Protein AF-H2ATQ5-F1 (afdb_monomer_lite)

InterPro domains:
  IPR001202 WW domain [PF00397] (7-36)
  IPR001202 WW domain [PS50020] (4-38)
  IPR001202 WW domain [SM00456] (5-38)
  IPR001202 WW domain [cd00201] (7-38)
  IPR036020 WW domain superfamily [SSF51045] (2-38)

Radius of gyration: 28.98 Å; chains: 1; bounding box: 52×33×84 Å

Organism: Kazachstania africana (strain ATCC 22294 / BCRC 22015 / CBS 2517 / CECT 1963 / NBRC 1671 / NRRL Y-8276) (NCBI:txid1071382)

Structure (mmCIF, N/CA/C/O backbone):
data_AF-H2ATQ5-F1
#
_entry.id   AF-H2ATQ5-F1
#
loop_
_atom_site.group_PDB
_atom_site.id
_atom_site.type_symbol
_atom_site.label_atom_id
_atom_site.label_alt_id
_atom_site.label_comp_id
_atom_site.label_asym_id
_atom_site.label_entity_id
_atom_site.label_seq_id
_atom_site.pdbx_PDB_ins_code
_atom_site.Cartn_x
_atom_site.Cartn_y
_atom_site.Cartn_z
_atom_site.occupancy
_atom_site.B_iso_or_equiv
_atom_site.auth_seq_id
_atom_site.auth_comp_id
_atom_site.auth_asym_id
_atom_site.auth_atom_id
_atom_site.pdbx_PDB_model_num
ATOM 1 N N . MET A 1 1 ? -20.549 -14.429 16.257 1.00 59.62 1 MET A N 1
ATOM 2 C CA . MET A 1 1 ? -19.898 -13.253 15.639 1.00 59.62 1 MET A CA 1
ATOM 3 C C . MET A 1 1 ? -19.158 -12.503 16.732 1.00 59.62 1 MET A C 1
ATOM 5 O O . MET A 1 1 ? -19.707 -12.395 17.823 1.00 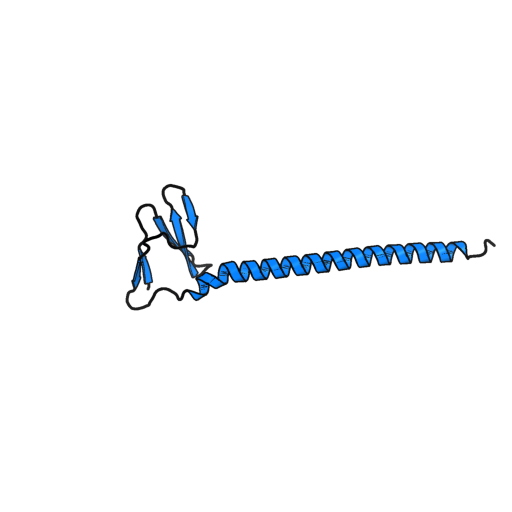59.62 1 MET A O 1
ATOM 9 N N . SER A 1 2 ? -17.917 -12.089 16.474 1.00 74.56 2 SER A N 1
ATOM 10 C CA . SER A 1 2 ? -17.146 -11.224 17.375 1.00 74.56 2 SER A CA 1
ATOM 11 C C . SER A 1 2 ? -17.269 -9.789 16.884 1.00 74.56 2 SER A C 1
ATOM 13 O O . SER A 1 2 ? -17.149 -9.570 15.677 1.00 74.56 2 SER A O 1
ATOM 15 N N . TYR A 1 3 ? -17.531 -8.839 17.776 1.00 82.69 3 TYR A N 1
ATOM 16 C CA . TYR A 1 3 ? -17.611 -7.421 17.428 1.00 82.69 3 TYR A CA 1
ATOM 17 C C . TYR A 1 3 ? -16.791 -6.571 18.409 1.00 82.69 3 TYR A C 1
ATOM 19 O O . TYR A 1 3 ? -16.716 -6.900 19.598 1.00 82.69 3 TYR A O 1
ATOM 27 N N . PRO A 1 4 ? -16.156 -5.487 17.930 1.00 88.88 4 PRO A N 1
ATOM 28 C CA . PRO A 1 4 ? -15.371 -4.610 18.779 1.00 88.88 4 PRO A CA 1
ATOM 29 C C . PRO A 1 4 ? -16.284 -3.646 19.544 1.00 88.88 4 PRO A C 1
ATOM 31 O O . PRO A 1 4 ? -17.090 -2.921 18.960 1.00 88.88 4 PRO A O 1
ATOM 34 N N . GLN A 1 5 ? -16.111 -3.600 20.858 1.00 91.94 5 GLN A N 1
ATOM 35 C CA . GLN A 1 5 ? -16.501 -2.467 21.683 1.00 91.94 5 GLN A CA 1
ATOM 36 C C . GLN A 1 5 ? -15.348 -1.472 21.696 1.00 91.94 5 GLN A C 1
ATOM 38 O O . GLN A 1 5 ? -14.236 -1.798 22.109 1.00 91.94 5 GLN A O 1
ATOM 43 N N . VAL A 1 6 ? -15.614 -0.267 21.203 1.00 92.88 6 VAL A N 1
ATOM 44 C CA . VAL A 1 6 ? -14.613 0.793 21.066 1.00 92.88 6 VAL A CA 1
ATOM 45 C C . VAL A 1 6 ? -14.778 1.850 22.159 1.00 92.88 6 VAL A C 1
ATOM 47 O O . VAL A 1 6 ? -15.883 2.004 22.684 1.00 92.88 6 VAL A O 1
ATOM 50 N N . PRO A 1 7 ? -13.706 2.584 22.504 1.00 94.06 7 PRO A N 1
ATOM 51 C CA . PRO A 1 7 ? -13.773 3.684 23.460 1.00 94.06 7 PRO A CA 1
ATOM 52 C C . PRO A 1 7 ? -14.730 4.796 23.023 1.00 94.06 7 PRO A C 1
ATOM 54 O O . PRO A 1 7 ? -15.069 4.930 21.845 1.00 94.06 7 PRO A O 1
ATOM 57 N N . GLU A 1 8 ? -15.106 5.649 23.972 1.00 94.12 8 GLU A N 1
ATOM 58 C CA . GLU A 1 8 ? -15.887 6.848 23.681 1.00 94.12 8 GLU A CA 1
ATOM 59 C C . GLU A 1 8 ? -15.190 7.731 22.631 1.00 94.12 8 GLU A C 1
ATOM 61 O O . GLU A 1 8 ? -13.962 7.827 22.571 1.00 94.12 8 GLU A O 1
ATOM 66 N N . GLY A 1 9 ? -15.990 8.347 21.759 1.00 93.69 9 GLY A N 1
ATOM 67 C CA . GLY A 1 9 ? -15.486 9.138 20.638 1.00 93.69 9 GLY A CA 1
ATOM 68 C C . GLY A 1 9 ? -15.015 8.303 19.446 1.00 93.69 9 GLY A C 1
ATOM 69 O O . GLY A 1 9 ? -14.545 8.877 18.467 1.00 93.69 9 GLY A O 1
ATOM 70 N N . TRP A 1 10 ? -15.174 6.977 19.477 1.00 96.12 10 TRP A N 1
ATOM 71 C CA . TRP A 1 10 ? -14.888 6.096 18.348 1.00 96.12 10 TRP A CA 1
ATOM 72 C C . TRP A 1 10 ? -16.127 5.353 17.864 1.00 96.12 10 TRP A C 1
ATOM 74 O O . TRP A 1 10 ? -17.052 5.050 18.616 1.00 96.12 10 TRP A O 1
ATOM 84 N N . ARG A 1 11 ? -16.120 5.016 16.577 1.00 94.62 11 ARG A N 1
ATOM 85 C CA . ARG A 1 11 ? -17.099 4.136 15.940 1.00 94.62 11 ARG A CA 1
ATOM 86 C C . ARG A 1 11 ? -16.367 3.040 15.181 1.00 94.62 11 ARG A C 1
ATOM 88 O O . ARG A 1 11 ? -15.438 3.340 14.439 1.00 94.62 11 ARG A O 1
ATOM 95 N N . ALA A 1 12 ? -16.816 1.798 15.325 1.00 92.00 12 ALA A N 1
ATOM 96 C CA . ALA A 1 12 ? -16.377 0.688 14.487 1.00 92.00 12 ALA A CA 1
ATOM 97 C C . ALA A 1 12 ? -17.443 0.361 13.435 1.00 92.00 12 ALA A C 1
ATOM 99 O O . ALA A 1 12 ? -18.618 0.208 13.770 1.00 92.00 12 ALA A O 1
ATOM 100 N N . ALA A 1 13 ? -17.031 0.226 12.179 1.00 90.06 13 ALA A N 1
ATOM 101 C CA . ALA A 1 13 ? -17.872 -0.226 11.075 1.00 90.06 13 ALA A CA 1
ATOM 102 C C . ALA A 1 13 ? -17.201 -1.415 10.387 1.00 90.06 13 ALA A C 1
ATOM 104 O O . ALA A 1 13 ? -15.996 -1.379 10.152 1.00 90.06 13 ALA A O 1
ATOM 105 N N . TYR A 1 14 ? -17.949 -2.478 10.094 1.00 84.12 14 TYR A N 1
ATOM 106 C CA . TYR A 1 14 ? -17.400 -3.616 9.358 1.00 84.12 14 TYR A CA 1
ATOM 107 C C . TYR A 1 14 ? -17.413 -3.315 7.860 1.00 84.12 14 TYR A C 1
ATOM 109 O O . TYR A 1 14 ? -18.466 -3.025 7.297 1.00 84.12 14 TYR A O 1
ATOM 117 N N . ASP A 1 15 ? -16.248 -3.383 7.229 1.00 78.44 15 ASP A N 1
ATOM 118 C CA . ASP A 1 15 ? -16.088 -3.249 5.790 1.00 78.44 15 ASP A CA 1
ATOM 119 C C . ASP A 1 15 ? -16.114 -4.635 5.138 1.00 78.44 15 ASP A C 1
ATOM 121 O O . ASP A 1 15 ? -15.272 -5.497 5.414 1.00 78.44 15 ASP A O 1
ATOM 125 N N . GLU A 1 16 ? -17.094 -4.857 4.263 1.00 76.06 16 GLU A N 1
ATOM 126 C CA . GLU A 1 16 ? -17.262 -6.138 3.581 1.00 76.06 16 GLU A CA 1
ATOM 127 C C . GLU A 1 16 ? -16.253 -6.386 2.455 1.00 76.06 16 GLU A C 1
ATOM 129 O O . GLU A 1 16 ? -16.033 -7.550 2.116 1.00 76.06 16 GLU A O 1
ATOM 134 N N . SER A 1 17 ? -15.645 -5.347 1.881 1.00 74.00 17 SER A N 1
ATOM 135 C CA . SER A 1 17 ? -14.652 -5.474 0.804 1.00 74.00 17 SER A CA 1
ATOM 136 C C . SER A 1 17 ? -13.328 -5.987 1.359 1.00 74.00 17 SER A C 1
ATOM 138 O O . SER A 1 17 ? -12.720 -6.903 0.811 1.00 74.00 17 SER A O 1
ATOM 140 N N . TYR A 1 18 ? -12.919 -5.436 2.502 1.00 68.50 18 TYR A N 1
ATOM 141 C CA . TYR A 1 18 ? -11.685 -5.802 3.196 1.00 68.50 18 TYR A CA 1
ATOM 142 C C . TYR A 1 18 ? -11.899 -6.854 4.291 1.00 68.50 18 TYR A C 1
ATOM 144 O O . TYR A 1 18 ? -10.936 -7.280 4.932 1.00 68.50 18 TYR A O 1
ATOM 152 N N . LYS A 1 19 ? -13.156 -7.261 4.518 1.00 75.94 19 LYS A N 1
ATOM 153 C CA . LYS A 1 19 ? -13.580 -8.226 5.544 1.00 75.94 19 LYS A CA 1
ATOM 154 C C . LYS A 1 19 ? -13.019 -7.897 6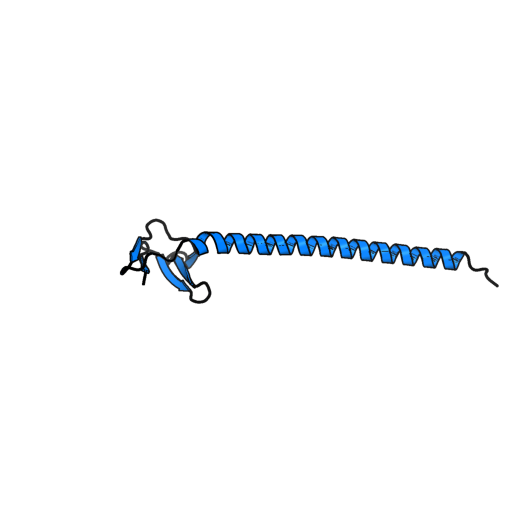.938 1.00 75.94 19 LYS A C 1
ATOM 156 O O . LYS A 1 19 ? -12.668 -8.801 7.701 1.00 75.94 19 LYS A O 1
ATOM 161 N N . ARG A 1 20 ? -12.950 -6.606 7.291 1.00 79.44 20 ARG A N 1
ATOM 162 C CA . ARG A 1 20 ? -12.395 -6.111 8.568 1.00 79.44 20 ARG A CA 1
ATOM 163 C C . ARG A 1 20 ? -13.127 -4.876 9.085 1.00 79.44 20 ARG A C 1
ATOM 165 O O . ARG A 1 20 ? -13.803 -4.196 8.328 1.00 79.44 20 ARG A O 1
ATOM 172 N N . TYR A 1 21 ? -12.938 -4.550 10.363 1.00 84.06 21 TYR A N 1
ATOM 173 C CA . TYR A 1 21 ? -13.450 -3.304 10.937 1.00 84.06 21 TYR A CA 1
ATOM 174 C C . TYR A 1 21 ? -12.579 -2.091 10.570 1.00 84.06 21 TYR A C 1
ATOM 176 O O . TYR A 1 21 ? -11.347 -2.181 10.546 1.00 84.06 21 TYR A O 1
ATOM 184 N N . ILE A 1 22 ? -13.251 -0.968 10.312 1.00 87.50 22 ILE A N 1
ATOM 185 C CA . ILE A 1 22 ? -12.717 0.391 10.192 1.00 87.50 22 ILE A CA 1
ATOM 186 C C . ILE A 1 22 ? -13.121 1.162 11.444 1.00 87.50 22 ILE A C 1
ATOM 188 O O . ILE A 1 22 ? -14.284 1.119 11.857 1.00 87.50 22 ILE A O 1
ATOM 192 N N . TYR A 1 23 ? -12.175 1.896 12.021 1.00 90.75 23 TYR A N 1
ATOM 193 C CA . TYR A 1 23 ? -12.385 2.707 13.212 1.00 90.75 23 TYR A CA 1
ATOM 194 C C . TYR A 1 23 ? -12.382 4.181 12.827 1.00 90.75 23 TYR A C 1
ATOM 196 O O . TYR A 1 23 ? -11.423 4.672 12.243 1.00 90.75 23 TYR A O 1
ATOM 204 N N . THR A 1 24 ? -13.462 4.889 13.139 1.00 93.69 24 THR A N 1
ATOM 205 C CA . THR A 1 24 ? -13.602 6.324 12.861 1.00 93.69 24 THR A CA 1
ATOM 206 C C . THR A 1 24 ? -13.651 7.085 14.172 1.00 93.69 24 THR A C 1
ATOM 208 O O . THR A 1 24 ? -14.498 6.794 15.020 1.00 93.69 24 THR A O 1
ATOM 211 N N . ASN A 1 25 ? -12.759 8.055 14.342 1.00 94.56 25 ASN A N 1
ATOM 212 C CA . ASN A 1 25 ? -12.836 9.013 15.430 1.00 94.56 25 ASN A CA 1
ATOM 213 C C . ASN A 1 25 ? -13.969 9.996 15.122 1.00 94.56 25 ASN A C 1
ATOM 215 O O . ASN A 1 25 ? -13.938 10.689 14.109 1.00 94.56 25 ASN A O 1
ATOM 219 N N . VAL A 1 26 ? -14.974 10.048 15.985 1.00 94.81 26 VAL A N 1
ATOM 220 C CA . VAL A 1 26 ? -16.185 10.853 15.790 1.00 94.81 26 VAL A CA 1
ATOM 221 C C . VAL A 1 26 ? -15.893 12.350 15.934 1.00 94.81 26 VAL A C 1
ATOM 223 O O . VAL A 1 26 ? -16.569 13.168 15.320 1.00 94.81 26 VAL A O 1
ATOM 226 N N . THR A 1 27 ? -14.865 12.720 16.700 1.00 92.44 27 THR A N 1
ATOM 227 C CA . THR A 1 27 ? -14.487 14.119 16.940 1.00 92.44 27 THR A CA 1
ATOM 228 C C . THR A 1 27 ? -13.677 14.697 15.784 1.00 92.44 27 THR A C 1
ATOM 230 O O . THR A 1 27 ? -13.902 15.832 15.375 1.00 92.44 27 THR A O 1
ATOM 233 N N . THR A 1 28 ? -12.724 13.931 15.248 1.00 94.00 28 THR A N 1
ATOM 234 C CA . THR A 1 28 ? -11.823 14.401 14.179 1.00 94.00 28 THR A CA 1
ATOM 235 C C . THR A 1 28 ? -12.243 13.946 12.783 1.00 94.00 28 THR A C 1
ATOM 237 O O . THR A 1 28 ? -11.650 14.389 11.802 1.00 94.00 28 THR A O 1
ATOM 240 N N . ASN A 1 29 ? -13.231 13.049 12.681 1.00 91.81 29 ASN A N 1
ATOM 241 C CA . ASN A 1 29 ? -13.602 12.318 11.463 1.00 91.81 29 ASN A CA 1
ATOM 242 C C . ASN A 1 29 ? -12.437 11.551 10.810 1.00 91.81 29 ASN A C 1
ATOM 244 O O . ASN A 1 29 ? -12.514 11.167 9.643 1.00 91.81 29 ASN A O 1
ATOM 248 N N . GLN A 1 30 ? -11.355 11.300 11.550 1.00 88.25 30 GLN A N 1
ATOM 249 C CA . GLN A 1 30 ? -10.237 10.508 11.053 1.00 88.25 30 GLN A CA 1
ATOM 250 C C . GLN A 1 30 ? -10.584 9.024 11.105 1.00 88.25 30 GLN A C 1
ATOM 252 O O . GLN A 1 30 ? -11.111 8.527 12.101 1.00 88.25 30 GLN A O 1
ATOM 257 N N . THR A 1 31 ? -10.268 8.316 10.027 1.00 88.38 31 THR A N 1
ATOM 258 C CA . THR A 1 31 ? -10.425 6.868 9.930 1.00 88.38 31 THR A CA 1
ATOM 259 C C . THR A 1 31 ? -9.074 6.190 10.086 1.00 88.38 31 THR A C 1
ATOM 261 O O . THR A 1 31 ? -8.045 6.704 9.652 1.00 88.38 31 THR A O 1
ATOM 264 N N . GLN A 1 32 ? -9.078 5.027 10.720 1.00 85.69 32 GLN A N 1
ATOM 265 C CA . GLN A 1 32 ? -7.902 4.190 10.877 1.00 85.69 32 GLN A CA 1
ATOM 266 C C . GLN A 1 32 ? -8.295 2.716 10.856 1.00 85.69 32 GLN A C 1
ATOM 268 O O . GLN A 1 32 ? -9.441 2.333 11.119 1.00 85.69 32 GLN A O 1
ATOM 273 N N . TRP A 1 33 ? -7.318 1.881 10.536 1.00 82.44 33 TRP A N 1
ATOM 274 C CA . TRP A 1 33 ? -7.490 0.433 10.480 1.00 82.44 33 TRP A CA 1
ATOM 275 C C . TRP A 1 33 ? -7.149 -0.225 11.816 1.00 82.44 33 TRP A C 1
ATOM 277 O O . TRP A 1 33 ? -7.563 -1.358 12.078 1.00 82.44 33 TRP A O 1
ATOM 287 N N . GLU A 1 34 ? -6.367 0.474 12.633 1.00 84.88 34 GLU A N 1
ATOM 288 C CA . GLU A 1 34 ? -5.908 0.065 13.945 1.00 84.88 34 GLU A CA 1
ATOM 289 C C . GLU A 1 34 ? -6.996 0.275 14.989 1.00 84.88 34 GLU A C 1
ATOM 291 O O . GLU A 1 34 ? -7.688 1.290 15.020 1.00 84.88 34 GLU A O 1
ATOM 296 N N . GLU A 1 35 ? -7.099 -0.677 15.901 1.00 86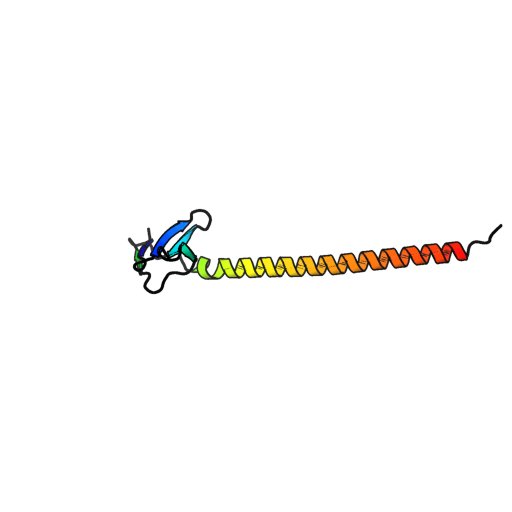.06 35 GLU A N 1
ATOM 297 C CA . GLU A 1 35 ? -7.988 -0.570 17.044 1.00 86.06 35 GLU A CA 1
ATOM 298 C C . GLU A 1 35 ? -7.559 0.601 17.940 1.00 86.06 35 GLU A C 1
ATOM 300 O O . GLU A 1 35 ? -6.392 0.672 18.348 1.00 86.06 35 GLU A O 1
ATOM 305 N N . PRO A 1 36 ? -8.479 1.514 18.289 1.00 89.19 36 PRO A N 1
ATOM 306 C CA . PRO A 1 36 ? -8.226 2.507 19.317 1.00 89.19 36 PRO A CA 1
ATOM 307 C C . PRO A 1 36 ? -7.821 1.823 20.624 1.00 89.19 36 PRO A C 1
ATOM 309 O O . PRO A 1 36 ? -8.312 0.739 20.960 1.00 89.19 36 PRO A O 1
ATOM 312 N N . ARG A 1 37 ? -6.929 2.459 21.388 1.00 88.94 37 ARG A N 1
ATOM 313 C CA . ARG A 1 37 ? -6.497 1.919 22.684 1.00 88.94 37 ARG A CA 1
ATOM 314 C C . ARG A 1 37 ? -7.707 1.714 23.595 1.00 88.94 37 ARG A C 1
ATOM 316 O O . ARG A 1 37 ? -8.470 2.646 23.805 1.00 88.94 37 ARG A O 1
ATOM 323 N N . GLY A 1 38 ? -7.843 0.508 24.144 1.00 87.00 38 GLY A N 1
ATOM 324 C CA . GLY A 1 38 ? -8.994 0.128 24.968 1.00 87.00 38 GLY A CA 1
ATOM 325 C C . GLY A 1 38 ? -10.136 -0.537 24.196 1.00 87.00 38 GLY A C 1
ATOM 326 O O . GLY A 1 38 ? -11.196 -0.742 24.774 1.00 87.00 38 GLY A O 1
ATOM 327 N N . THR A 1 39 ? -9.940 -0.888 22.921 1.00 88.38 39 THR A N 1
ATOM 328 C CA . THR A 1 39 ? -10.891 -1.743 22.194 1.00 88.38 39 THR A CA 1
ATOM 329 C C . THR A 1 39 ? -10.960 -3.128 22.838 1.00 88.38 39 THR A C 1
ATOM 331 O O . THR A 1 39 ? -9.932 -3.758 23.092 1.00 88.38 39 THR A O 1
ATOM 334 N N . ILE A 1 40 ? -12.178 -3.600 23.095 1.00 87.94 40 ILE A N 1
ATOM 335 C CA . ILE A 1 40 ? -12.465 -4.919 23.665 1.00 87.94 40 ILE A CA 1
ATOM 336 C C . ILE A 1 40 ? -13.254 -5.719 22.633 1.00 87.94 40 ILE A C 1
ATOM 338 O O . ILE A 1 40 ? -14.218 -5.222 22.058 1.00 87.94 40 ILE A O 1
ATOM 342 N N . TRP A 1 41 ? -12.873 -6.971 22.403 1.00 84.56 41 TRP A N 1
ATOM 343 C CA . TRP A 1 41 ? -13.592 -7.857 21.490 1.00 84.56 41 TRP A CA 1
ATOM 344 C C . TRP A 1 41 ? -14.590 -8.716 22.255 1.00 84.56 41 TRP A C 1
ATOM 346 O O . TRP A 1 41 ? -14.200 -9.557 23.066 1.00 84.56 41 TRP A O 1
ATOM 356 N N . VAL A 1 42 ? -15.878 -8.524 21.976 1.00 80.81 42 VAL A N 1
ATOM 357 C CA . VAL A 1 42 ? -16.950 -9.331 22.563 1.00 80.81 42 VAL A CA 1
ATOM 358 C C . VAL A 1 42 ? -17.232 -10.501 21.629 1.00 80.81 42 VAL A C 1
ATOM 360 O O . VAL A 1 42 ? -17.720 -10.310 20.515 1.00 80.81 42 VAL A O 1
ATOM 363 N N . SER A 1 43 ? -16.911 -11.721 22.067 1.00 75.56 43 SER A N 1
ATOM 364 C CA . SER A 1 43 ? -17.151 -12.946 21.298 1.00 75.56 43 SER A CA 1
ATOM 365 C C . SER A 1 43 ? -18.318 -13.761 21.849 1.00 75.56 43 SER A C 1
ATOM 367 O O . SER A 1 43 ? -18.258 -14.229 22.984 1.00 75.56 43 SER A O 1
ATOM 369 N N . ASN A 1 44 ? -19.295 -14.093 21.002 1.00 64.19 44 ASN A N 1
ATOM 370 C CA . ASN A 1 44 ? -20.308 -15.117 21.308 1.00 64.19 44 ASN A CA 1
ATOM 371 C C . ASN A 1 44 ? -19.784 -16.540 20.992 1.00 64.19 44 ASN A C 1
ATOM 373 O O . ASN A 1 44 ? -20.454 -17.304 20.303 1.00 64.19 44 ASN A O 1
ATOM 377 N N . GLY A 1 45 ? -18.548 -16.871 21.392 1.00 59.91 45 GLY A N 1
ATOM 378 C CA . GLY A 1 45 ? -17.922 -18.187 21.145 1.00 59.91 45 GLY A CA 1
ATOM 379 C C . GLY A 1 45 ? -17.160 -18.346 19.819 1.00 59.91 45 GLY A C 1
ATOM 380 O O . GLY A 1 45 ? -16.568 -19.390 19.576 1.00 59.91 45 GLY A O 1
ATOM 381 N N . TYR A 1 46 ? -17.106 -17.305 18.986 1.00 54.50 46 TYR A N 1
ATOM 382 C CA . TYR A 1 46 ? -16.180 -17.208 17.852 1.00 54.50 46 TYR A CA 1
ATOM 383 C C . TYR A 1 46 ? -15.191 -16.097 18.182 1.00 54.50 46 TYR A C 1
ATOM 385 O O . TYR A 1 46 ? -15.625 -14.959 18.350 1.00 54.50 46 TYR A O 1
ATOM 393 N N . GLY A 1 47 ? -13.908 -16.427 18.349 1.00 55.28 47 GLY A N 1
ATOM 394 C CA . GLY A 1 47 ? -12.864 -15.460 18.702 1.00 55.28 47 GLY A CA 1
ATOM 395 C C . GLY A 1 47 ? -12.760 -14.295 17.705 1.00 55.28 47 GLY A C 1
ATOM 396 O O . GLY A 1 47 ? -13.381 -14.337 16.637 1.00 55.28 47 GLY A O 1
ATOM 397 N N . PRO A 1 48 ? -12.006 -13.230 18.037 1.00 60.78 48 PRO A N 1
ATOM 398 C CA . PRO A 1 48 ? -11.717 -12.169 17.075 1.00 60.78 48 PRO A CA 1
ATOM 399 C C . PRO A 1 48 ? -11.192 -12.783 15.765 1.00 60.78 48 PRO A C 1
ATOM 401 O O . PRO A 1 48 ? -10.492 -13.803 15.818 1.00 60.78 48 PRO A O 1
ATOM 404 N N . PRO A 1 49 ? -11.535 -12.213 14.592 1.00 57.69 49 PRO A N 1
ATOM 405 C CA . PRO A 1 49 ? -10.960 -12.674 13.336 1.00 57.69 49 PRO A CA 1
ATOM 406 C C . PRO A 1 49 ? -9.432 -12.707 13.486 1.00 57.69 49 PRO A C 1
ATOM 408 O O . PRO A 1 49 ? -8.858 -11.764 14.043 1.00 57.69 49 PRO A O 1
ATOM 411 N N . PRO A 1 50 ? -8.769 -13.802 13.073 1.00 54.94 50 PRO A N 1
ATOM 412 C CA . PRO A 1 50 ? -7.360 -13.995 13.357 1.00 54.94 50 PRO A CA 1
ATOM 413 C C . PRO A 1 50 ? -6.546 -12.804 12.833 1.00 54.94 50 PRO A C 1
ATOM 415 O O . PRO A 1 50 ? -6.833 -12.294 11.744 1.00 54.94 50 PRO A O 1
ATOM 418 N N . PRO A 1 51 ? -5.491 -12.380 13.553 1.00 56.62 51 PRO A N 1
ATOM 419 C CA . PRO A 1 51 ? -4.676 -11.214 13.207 1.00 56.62 51 PRO A CA 1
ATOM 420 C C . PRO A 1 51 ? -3.892 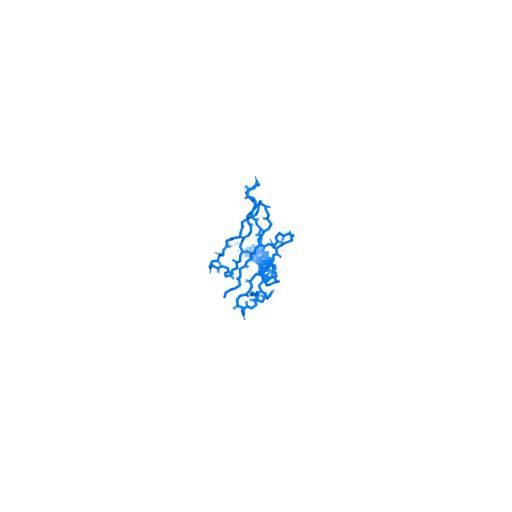-11.373 11.891 1.00 56.62 51 PRO A C 1
ATOM 422 O O . PRO A 1 51 ? -3.047 -10.544 11.574 1.00 56.62 51 PRO A O 1
ATOM 425 N N . LEU A 1 52 ? -4.160 -12.403 11.087 1.00 47.00 52 LEU A N 1
ATOM 426 C CA . LEU A 1 52 ? -3.497 -12.648 9.808 1.00 47.00 52 LEU A CA 1
ATOM 427 C C . LEU A 1 52 ? -3.717 -11.487 8.819 1.00 47.00 52 LEU A C 1
ATOM 429 O O . LEU A 1 52 ? -2.779 -11.079 8.141 1.00 47.00 52 LEU A O 1
ATOM 433 N N . LEU A 1 53 ? -4.885 -10.832 8.836 1.00 50.34 53 LEU A N 1
ATOM 434 C CA . LEU A 1 53 ? -5.128 -9.609 8.049 1.00 50.34 53 LEU A CA 1
ATOM 435 C C . LEU A 1 53 ? -4.359 -8.375 8.571 1.00 50.34 53 LEU A C 1
ATOM 437 O O . LEU A 1 53 ? -4.127 -7.428 7.818 1.00 50.34 53 LEU A O 1
ATOM 441 N N . ARG A 1 54 ? -3.941 -8.381 9.846 1.00 53.91 54 ARG A N 1
ATOM 442 C CA . ARG A 1 54 ? -3.275 -7.260 10.538 1.00 53.91 54 ARG A CA 1
ATOM 443 C C . ARG A 1 54 ? -1.887 -6.966 9.973 1.00 53.91 54 ARG A C 1
ATOM 445 O O . ARG A 1 54 ? -1.495 -5.808 9.915 1.00 53.91 54 ARG A O 1
ATOM 452 N N . LEU A 1 55 ? -1.162 -8.006 9.558 1.00 54.62 55 LEU A N 1
ATOM 453 C CA . LEU A 1 55 ? 0.172 -7.888 8.959 1.00 54.62 55 LEU A CA 1
ATOM 454 C C . LEU A 1 55 ? 0.136 -8.011 7.434 1.00 54.62 55 LEU A C 1
ATOM 456 O O . LEU A 1 55 ? 0.997 -7.446 6.769 1.00 54.62 55 LEU A O 1
ATOM 460 N N . MET A 1 56 ? -0.863 -8.697 6.866 1.00 54.06 56 MET A N 1
ATOM 461 C CA . MET A 1 56 ? -0.927 -8.912 5.420 1.00 54.06 56 MET A CA 1
ATOM 462 C C . MET A 1 56 ? -1.205 -7.630 4.633 1.00 54.06 56 MET A C 1
ATOM 464 O O . MET A 1 56 ? -0.583 -7.446 3.599 1.00 54.06 56 MET A O 1
ATOM 468 N N . VAL A 1 57 ? -2.075 -6.718 5.080 1.00 62.03 57 VAL A N 1
ATOM 469 C CA . VAL A 1 57 ? -2.458 -5.563 4.235 1.00 62.03 57 VAL A CA 1
ATOM 470 C C . VAL A 1 57 ? -1.302 -4.568 4.013 1.00 62.03 57 VAL A C 1
ATOM 472 O O . VAL A 1 57 ? -0.993 -4.289 2.853 1.00 62.03 57 VAL A O 1
ATOM 475 N N . PRO A 1 58 ? -0.589 -4.080 5.049 1.00 72.75 58 PRO A N 1
ATOM 476 C CA . PRO A 1 58 ? 0.557 -3.192 4.838 1.00 72.75 58 PRO A CA 1
ATOM 477 C C . PRO A 1 58 ? 1.724 -3.910 4.151 1.00 72.75 58 PRO A C 1
ATOM 479 O O . PRO A 1 58 ? 2.420 -3.315 3.335 1.00 72.75 58 PRO A O 1
ATOM 482 N N . HIS A 1 59 ? 1.926 -5.199 4.447 1.00 69.75 59 HIS A N 1
ATOM 483 C CA . HIS A 1 59 ? 3.002 -5.990 3.857 1.00 69.75 59 HIS A CA 1
ATOM 484 C C . HIS A 1 59 ? 2.761 -6.298 2.378 1.00 69.75 59 HIS A C 1
ATOM 486 O O . HIS A 1 59 ? 3.671 -6.147 1.576 1.00 69.75 59 HIS A O 1
ATOM 492 N N . LEU A 1 60 ? 1.543 -6.677 1.986 1.00 75.75 60 LEU A N 1
ATOM 493 C CA . LEU A 1 60 ? 1.186 -6.896 0.583 1.00 75.75 60 LEU A CA 1
ATOM 494 C C . LEU A 1 60 ? 1.238 -5.590 -0.206 1.00 75.75 60 LEU A C 1
ATOM 496 O O . LEU A 1 60 ? 1.736 -5.593 -1.326 1.00 75.75 60 LEU A O 1
ATOM 500 N N . LEU A 1 61 ? 0.796 -4.472 0.380 1.00 79.62 61 LEU A N 1
ATOM 501 C CA . LEU A 1 61 ? 0.939 -3.158 -0.247 1.00 79.62 61 LEU A CA 1
ATOM 502 C C . LEU A 1 61 ? 2.416 -2.782 -0.423 1.00 79.62 61 LEU A C 1
ATOM 504 O O . LEU A 1 61 ? 2.801 -2.308 -1.487 1.00 79.62 61 LEU A O 1
ATOM 508 N N . TYR A 1 62 ? 3.253 -3.050 0.583 1.00 82.31 62 TYR A N 1
ATOM 509 C CA . TYR A 1 62 ? 4.699 -2.860 0.490 1.00 82.31 62 TYR A CA 1
ATOM 510 C C . TYR A 1 62 ? 5.326 -3.760 -0.583 1.00 82.31 62 TYR A C 1
ATOM 512 O O . TYR A 1 62 ? 6.128 -3.284 -1.380 1.00 82.31 62 TYR A O 1
ATOM 520 N N . MET A 1 63 ? 4.929 -5.032 -0.660 1.00 85.06 63 MET A N 1
ATOM 521 C CA . MET A 1 63 ? 5.412 -5.976 -1.672 1.00 85.06 63 MET A CA 1
ATOM 522 C C . MET A 1 63 ? 4.964 -5.587 -3.085 1.00 85.06 63 MET A C 1
ATOM 524 O O . MET A 1 63 ? 5.764 -5.658 -4.014 1.00 85.06 63 MET A O 1
ATOM 528 N N . LEU A 1 64 ? 3.729 -5.109 -3.256 1.00 89.06 64 LEU A N 1
ATOM 529 C CA . LEU A 1 64 ? 3.230 -4.575 -4.527 1.00 89.06 64 LEU A CA 1
ATOM 530 C C . LEU A 1 64 ? 3.957 -3.288 -4.926 1.00 89.06 64 LEU A C 1
ATOM 532 O O . LEU A 1 64 ? 4.343 -3.138 -6.083 1.00 89.06 64 LEU A O 1
ATOM 536 N N . LEU A 1 65 ? 4.193 -2.380 -3.977 1.00 91.38 65 LEU A N 1
ATOM 537 C CA . LEU A 1 65 ? 4.965 -1.160 -4.213 1.00 91.38 65 LEU A CA 1
ATOM 538 C C . LEU A 1 65 ? 6.420 -1.489 -4.583 1.00 91.38 65 LEU A C 1
ATOM 540 O O . LEU A 1 65 ? 6.977 -0.899 -5.509 1.00 91.38 65 LEU A O 1
ATOM 544 N N . LEU A 1 66 ? 7.028 -2.468 -3.912 1.00 93.50 66 LEU A N 1
ATOM 545 C CA . LEU A 1 66 ? 8.365 -2.961 -4.230 1.00 93.50 66 LEU A C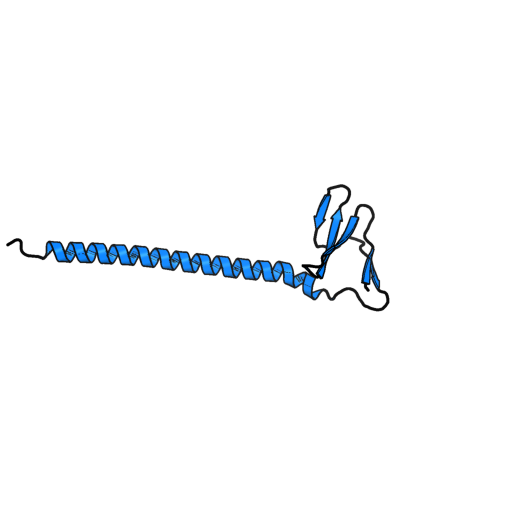A 1
ATOM 546 C C . LEU A 1 66 ? 8.400 -3.590 -5.630 1.00 93.50 66 LEU A C 1
ATOM 548 O O . LEU A 1 66 ? 9.267 -3.266 -6.436 1.00 93.50 66 LEU A O 1
ATOM 552 N N . GLN A 1 67 ? 7.425 -4.432 -5.969 1.00 95.94 67 GLN A N 1
ATOM 553 C CA . GLN A 1 67 ? 7.322 -5.020 -7.303 1.00 95.94 67 GLN A CA 1
ATOM 554 C C . GLN A 1 67 ? 7.136 -3.944 -8.384 1.00 95.94 67 GLN A C 1
ATOM 556 O O . GLN A 1 67 ? 7.788 -4.007 -9.426 1.00 95.94 67 GLN A O 1
ATOM 561 N N . TYR A 1 68 ? 6.295 -2.938 -8.132 1.00 96.00 68 TYR A N 1
ATOM 562 C CA . TYR A 1 68 ? 6.085 -1.809 -9.036 1.00 96.00 68 TYR A CA 1
ATOM 563 C C . TYR A 1 68 ? 7.367 -0.994 -9.239 1.00 96.00 68 TYR A C 1
ATOM 565 O O . TYR A 1 68 ? 7.731 -0.701 -10.375 1.00 96.00 68 TYR A O 1
ATOM 573 N N . THR A 1 69 ? 8.089 -0.664 -8.163 1.00 96.56 69 THR A N 1
ATOM 574 C CA . THR A 1 69 ? 9.346 0.100 -8.256 1.00 96.56 69 THR A CA 1
ATOM 575 C C . THR A 1 69 ? 10.431 -0.672 -9.007 1.00 96.56 69 THR A C 1
ATOM 577 O O . THR A 1 69 ? 11.112 -0.091 -9.854 1.00 96.56 69 THR A O 1
ATOM 580 N N . LEU A 1 70 ? 10.545 -1.985 -8.786 1.00 97.69 70 LEU A N 1
ATOM 581 C CA . LEU A 1 70 ? 11.458 -2.853 -9.536 1.00 97.69 70 LEU A CA 1
ATOM 582 C C . LEU A 1 70 ? 11.076 -2.955 -11.018 1.00 97.69 70 LEU A C 1
ATOM 584 O O . LEU A 1 70 ? 11.944 -2.852 -11.887 1.00 97.69 70 LEU A O 1
ATOM 588 N N . LEU A 1 71 ? 9.786 -3.124 -11.323 1.00 97.94 71 LEU A N 1
ATOM 589 C CA . LEU A 1 71 ? 9.290 -3.153 -12.699 1.00 97.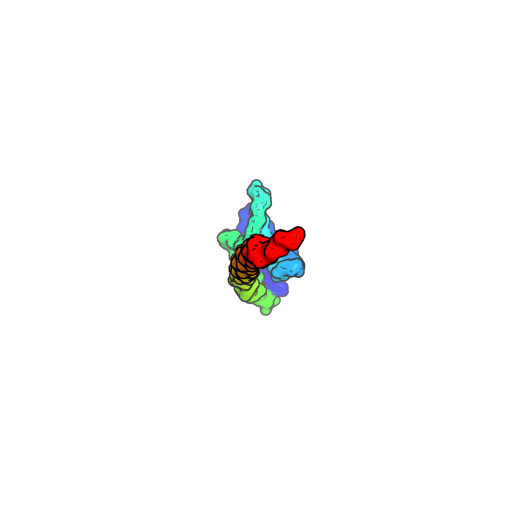94 71 LEU A CA 1
ATOM 590 C C . LEU A 1 71 ? 9.564 -1.825 -13.412 1.00 97.94 71 LEU A C 1
ATOM 592 O O . LEU A 1 71 ? 10.044 -1.821 -14.544 1.00 97.94 71 LEU A O 1
ATOM 596 N N . HIS A 1 72 ? 9.308 -0.709 -12.733 1.00 97.06 72 HIS A N 1
ATOM 597 C CA . HIS A 1 72 ? 9.568 0.627 -13.247 1.00 97.06 72 HIS A CA 1
ATOM 598 C C . HIS A 1 72 ? 11.063 0.849 -13.513 1.00 97.06 72 HIS A C 1
ATOM 600 O O . HIS A 1 72 ? 11.431 1.339 -14.578 1.00 97.06 72 HIS A O 1
ATOM 606 N N . LEU A 1 73 ? 11.944 0.427 -12.601 1.00 97.94 73 LEU A N 1
ATOM 607 C CA . LEU A 1 73 ? 13.390 0.519 -12.808 1.00 97.94 73 LEU A CA 1
ATOM 608 C C . LEU A 1 73 ? 13.845 -0.318 -14.010 1.00 97.94 73 LEU A C 1
ATOM 610 O O . LEU A 1 73 ? 14.607 0.169 -14.846 1.00 97.94 73 LEU A O 1
ATOM 614 N N . ARG A 1 74 ? 13.335 -1.549 -14.140 1.00 98.38 74 ARG A N 1
ATOM 615 C CA . ARG A 1 74 ? 13.618 -2.412 -15.294 1.00 98.38 74 ARG A CA 1
ATOM 616 C C . ARG A 1 74 ? 13.140 -1.778 -16.598 1.00 98.38 74 ARG A C 1
ATOM 618 O O . ARG A 1 74 ? 13.859 -1.811 -17.592 1.00 98.38 74 ARG A O 1
ATOM 625 N N . TYR A 1 75 ? 11.949 -1.186 -16.596 1.00 96.88 75 TYR A N 1
ATOM 626 C CA . TYR A 1 75 ? 11.437 -0.442 -17.741 1.00 96.88 75 TYR A CA 1
ATOM 627 C C . TYR A 1 75 ? 12.365 0.724 -18.114 1.00 96.88 75 TYR A C 1
ATOM 629 O O . TYR A 1 75 ? 12.717 0.866 -19.282 1.00 96.88 75 TYR A O 1
ATOM 637 N N . MET A 1 76 ? 12.846 1.496 -17.134 1.00 97.69 76 MET A N 1
ATOM 638 C CA . MET A 1 76 ? 13.787 2.595 -17.385 1.00 97.69 76 MET A CA 1
ATOM 639 C C . MET A 1 76 ? 15.125 2.110 -17.953 1.00 97.69 76 MET A C 1
ATOM 641 O O . MET A 1 76 ? 15.648 2.716 -18.884 1.00 97.69 76 MET A O 1
ATOM 645 N N . GLN A 1 77 ? 15.656 0.985 -17.468 1.00 98.25 77 GLN A N 1
ATOM 646 C CA . GLN A 1 77 ? 16.861 0.368 -18.036 1.00 98.25 77 GLN A CA 1
ATOM 647 C C . GLN A 1 77 ? 16.657 -0.060 -19.495 1.00 98.25 77 GLN A C 1
ATOM 649 O O . GLN A 1 77 ? 17.525 0.179 -20.334 1.00 98.25 77 GLN A O 1
ATOM 654 N N . LEU A 1 78 ? 15.505 -0.659 -19.815 1.00 98.00 78 LEU A N 1
ATOM 655 C CA . LEU A 1 78 ? 15.162 -1.038 -21.187 1.00 98.00 78 LEU A CA 1
ATOM 656 C C . LEU A 1 78 ? 14.991 0.185 -22.092 1.00 98.00 78 LEU A C 1
ATOM 658 O O . LEU A 1 78 ? 15.432 0.154 -23.236 1.00 98.00 78 LEU A O 1
ATOM 662 N N . LEU A 1 79 ? 14.398 1.266 -21.584 1.00 97.94 79 LEU A N 1
ATOM 663 C CA . LEU A 1 79 ? 14.226 2.512 -22.327 1.00 97.94 79 LEU A CA 1
ATOM 664 C C . LEU A 1 79 ? 15.576 3.177 -22.636 1.00 97.94 79 LEU A C 1
ATOM 666 O O . LEU A 1 79 ? 15.793 3.628 -23.761 1.00 97.94 79 LEU A O 1
ATOM 670 N N . LEU A 1 80 ? 16.506 3.169 -21.676 1.00 98.06 80 LEU A N 1
ATOM 671 C CA . LEU A 1 80 ? 17.883 3.627 -21.883 1.00 98.06 80 LEU A CA 1
ATOM 672 C C . LEU A 1 80 ? 18.625 2.758 -22.903 1.00 98.06 80 LEU A C 1
ATOM 674 O O . LEU A 1 80 ? 19.266 3.293 -23.806 1.00 98.06 80 LEU A O 1
ATOM 678 N N . LEU A 1 81 ? 18.503 1.431 -22.803 1.00 97.81 81 LEU A N 1
ATOM 679 C CA . LEU A 1 81 ? 19.110 0.506 -23.761 1.00 97.81 81 LEU A CA 1
ATOM 680 C C . LEU A 1 81 ? 18.546 0.716 -25.169 1.00 97.81 81 LEU A C 1
ATOM 682 O O . LEU A 1 81 ? 19.304 0.786 -26.130 1.00 97.81 81 LEU A O 1
ATOM 686 N N . HIS A 1 82 ? 17.226 0.854 -25.293 1.00 97.12 82 HIS A N 1
ATOM 687 C CA . HIS A 1 82 ? 16.569 1.143 -26.561 1.00 97.12 82 HIS A CA 1
ATOM 688 C C . HIS A 1 82 ? 17.084 2.456 -27.159 1.00 97.12 82 HIS A C 1
ATOM 690 O O . HIS A 1 82 ? 17.470 2.484 -28.324 1.00 97.12 82 HIS A O 1
ATOM 696 N N . HIS A 1 83 ? 17.151 3.526 -26.360 1.00 97.31 83 HIS A N 1
ATOM 697 C CA . HIS A 1 83 ? 17.701 4.801 -26.811 1.00 97.31 83 HIS A CA 1
ATOM 698 C C . HIS A 1 83 ? 19.151 4.656 -27.293 1.00 97.31 83 HIS A C 1
ATOM 700 O O . HIS A 1 83 ? 19.474 5.113 -28.386 1.00 97.31 83 HIS A O 1
ATOM 706 N N . HIS A 1 84 ? 20.003 3.968 -26.528 1.00 97.62 84 HIS A N 1
ATOM 707 C CA . HIS A 1 84 ? 21.390 3.707 -26.909 1.00 97.62 84 HIS A CA 1
ATOM 708 C C . HIS A 1 84 ? 21.486 2.923 -28.224 1.00 97.62 84 HIS A C 1
ATOM 710 O O . HIS A 1 84 ? 22.229 3.309 -29.118 1.00 97.62 84 HIS A O 1
ATOM 716 N N . LEU A 1 85 ? 20.709 1.848 -28.382 1.00 97.31 85 LEU A N 1
ATOM 717 C CA . LEU A 1 85 ? 20.689 1.064 -29.619 1.00 97.31 85 LEU A CA 1
ATOM 718 C C . LEU A 1 85 ? 20.270 1.919 -30.818 1.00 97.31 85 LEU A C 1
ATOM 720 O O . LEU A 1 85 ? 20.905 1.844 -31.865 1.00 97.31 85 LEU A O 1
ATOM 724 N N . VAL A 1 86 ? 19.246 2.762 -30.668 1.00 97.44 86 VAL A N 1
ATOM 725 C CA . VAL A 1 86 ? 18.824 3.688 -31.729 1.00 97.44 86 VAL A CA 1
ATOM 726 C C . VAL A 1 86 ? 19.956 4.646 -32.114 1.00 97.44 86 VAL A C 1
ATOM 728 O O . VAL A 1 86 ? 20.181 4.858 -33.304 1.00 97.44 86 VAL A O 1
ATOM 731 N N . GLN A 1 87 ? 20.698 5.184 -31.140 1.00 96.50 87 GLN A N 1
ATOM 732 C CA . GLN A 1 87 ? 21.861 6.039 -31.409 1.00 96.50 87 GLN A CA 1
ATOM 733 C C . GLN A 1 87 ? 22.966 5.277 -32.155 1.00 96.50 87 GLN A C 1
ATOM 735 O O . GLN A 1 87 ? 23.478 5.769 -33.159 1.00 96.50 87 GLN A O 1
ATOM 740 N N . GLU A 1 88 ? 23.296 4.059 -31.724 1.00 96.44 88 GLU A N 1
ATOM 741 C CA . GLU A 1 88 ? 24.306 3.224 -32.387 1.00 96.44 88 GLU A CA 1
ATOM 742 C C . GLU A 1 88 ? 23.942 2.922 -33.843 1.00 96.44 88 GLU A C 1
ATOM 744 O O . GLU A 1 88 ? 24.783 3.047 -34.738 1.00 96.44 88 GLU A O 1
ATOM 749 N N . TRP A 1 89 ? 22.675 2.584 -34.102 1.00 96.69 89 TRP A N 1
ATOM 750 C CA . TRP A 1 89 ? 22.176 2.358 -35.456 1.00 96.69 89 TRP A CA 1
ATOM 751 C C . TRP A 1 89 ? 22.199 3.631 -36.300 1.00 96.69 89 TRP A C 1
ATOM 753 O O . TRP A 1 89 ? 22.633 3.583 -37.451 1.00 96.69 89 TRP A O 1
ATOM 763 N N . ALA A 1 90 ? 21.806 4.776 -35.737 1.00 95.94 90 ALA A N 1
ATOM 764 C CA . ALA A 1 90 ? 21.894 6.057 -36.431 1.00 95.94 90 ALA A CA 1
ATOM 765 C C . ALA A 1 90 ? 23.342 6.358 -36.857 1.00 95.94 90 ALA A C 1
ATOM 767 O O . ALA A 1 90 ? 23.598 6.667 -38.022 1.00 95.94 90 ALA A O 1
ATOM 768 N N . TRP A 1 91 ? 24.311 6.171 -35.957 1.00 94.88 91 TRP A N 1
ATOM 769 C CA . TRP A 1 91 ? 25.727 6.360 -36.274 1.00 94.88 91 TRP A CA 1
ATOM 770 C C . TRP A 1 91 ? 26.285 5.316 -37.243 1.00 94.88 91 TRP A C 1
ATOM 772 O O . TRP A 1 91 ? 27.159 5.631 -38.051 1.00 94.88 91 TRP A O 1
ATOM 782 N N . ALA A 1 92 ? 25.819 4.068 -37.193 1.00 94.75 92 ALA A N 1
ATOM 783 C CA . ALA A 1 92 ? 26.189 3.047 -38.171 1.00 94.75 92 ALA A CA 1
ATOM 784 C C . ALA A 1 92 ? 25.734 3.432 -39.590 1.00 94.75 92 ALA A C 1
ATOM 786 O O . ALA A 1 92 ? 26.520 3.321 -40.531 1.00 94.75 92 ALA A O 1
ATOM 787 N N . LEU A 1 93 ? 24.514 3.961 -39.730 1.00 94.62 93 LEU A N 1
ATOM 788 C CA . LEU A 1 93 ? 23.996 4.452 -41.009 1.00 94.62 93 LEU A CA 1
ATOM 789 C C . LEU A 1 93 ? 24.792 5.652 -41.532 1.00 94.62 93 LEU A C 1
ATOM 791 O O . LEU A 1 93 ? 25.148 5.675 -42.708 1.00 94.62 93 LEU A O 1
ATOM 795 N N . VAL A 1 94 ? 25.135 6.612 -40.663 1.00 94.69 94 VAL A N 1
ATOM 796 C CA . VAL A 1 94 ? 25.997 7.750 -41.037 1.00 94.69 94 VAL A CA 1
ATOM 797 C C . VAL A 1 94 ? 27.359 7.262 -41.539 1.00 94.69 94 VAL A C 1
ATOM 799 O O . VAL A 1 94 ? 27.820 7.704 -42.590 1.00 94.69 94 VAL A O 1
ATOM 802 N N . ARG A 1 95 ? 27.991 6.317 -40.830 1.00 94.00 95 ARG A N 1
ATOM 803 C CA . ARG A 1 95 ? 29.281 5.732 -41.236 1.00 94.00 95 ARG A CA 1
ATOM 804 C C . ARG A 1 95 ? 29.199 5.036 -42.592 1.00 94.00 95 ARG A C 1
ATOM 806 O O . ARG A 1 95 ? 30.085 5.237 -43.417 1.00 94.00 95 ARG A O 1
ATOM 813 N N . LEU A 1 96 ? 28.137 4.262 -42.822 1.00 92.19 96 LEU A N 1
ATOM 814 C CA . LEU A 1 96 ? 27.902 3.589 -44.097 1.00 92.19 96 LEU A CA 1
ATOM 815 C C . LEU A 1 96 ? 27.748 4.602 -45.238 1.00 92.19 96 LEU A C 1
ATOM 817 O O . LEU A 1 96 ? 28.351 4.429 -46.291 1.00 92.19 96 LEU A O 1
ATOM 821 N N . TRP A 1 97 ? 26.985 5.676 -45.018 1.00 87.25 97 TRP A N 1
ATOM 822 C CA . TRP A 1 97 ? 26.744 6.706 -46.030 1.00 87.25 97 TRP A CA 1
ATOM 823 C C . TRP A 1 97 ? 28.022 7.460 -46.425 1.00 87.25 97 TRP A C 1
ATOM 825 O O . TRP A 1 97 ? 28.261 7.672 -47.609 1.00 87.25 97 TRP A O 1
ATOM 835 N N . VAL A 1 98 ? 28.887 7.788 -45.457 1.00 90.12 98 VAL A N 1
ATOM 836 C CA . VAL A 1 98 ? 30.179 8.464 -45.706 1.00 90.12 98 VAL A CA 1
ATOM 837 C C . VAL A 1 98 ? 31.149 7.609 -46.537 1.00 90.12 98 VAL A C 1
ATOM 839 O O . VAL A 1 98 ? 32.011 8.150 -47.222 1.00 90.12 98 VAL A O 1
ATOM 842 N N . GLN A 1 99 ? 31.030 6.281 -46.487 1.00 81.94 99 GLN A N 1
ATOM 843 C CA . GLN A 1 99 ? 31.916 5.353 -47.201 1.00 81.94 99 GLN A CA 1
ATOM 844 C C . GLN A 1 99 ? 31.476 5.070 -48.646 1.00 81.94 99 GLN A C 1
ATOM 846 O O . GLN A 1 99 ? 32.222 4.429 -49.389 1.00 81.94 99 GLN A O 1
ATOM 851 N N . LEU A 1 100 ? 30.284 5.517 -49.057 1.00 75.00 100 LEU A N 1
ATOM 852 C CA . LEU A 1 100 ? 29.801 5.309 -50.419 1.00 75.00 100 LEU A CA 1
ATOM 853 C C . LEU A 1 100 ? 30.523 6.261 -51.389 1.00 75.00 100 LEU A C 1
ATOM 855 O O . LEU A 1 100 ? 30.562 7.468 -51.139 1.00 75.00 100 LEU A O 1
ATOM 859 N N . PRO A 1 101 ? 31.088 5.758 -52.502 1.00 69.44 101 PRO A N 1
ATOM 860 C CA . PRO A 1 101 ? 31.695 6.618 -53.506 1.00 69.44 101 PRO A CA 1
ATOM 861 C C . PRO A 1 101 ? 30.618 7.496 -54.151 1.00 69.44 101 PRO A C 1
ATOM 863 O O . PRO A 1 101 ? 29.587 6.999 -54.605 1.00 69.44 101 PRO A O 1
ATOM 866 N N . VAL A 1 102 ? 30.867 8.805 -54.196 1.00 72.06 102 VAL A N 1
ATOM 867 C CA . VAL A 1 102 ? 30.056 9.748 -54.971 1.00 72.06 102 VAL A CA 1
ATOM 868 C C . VAL A 1 102 ? 30.433 9.539 -56.437 1.00 72.06 102 VAL A C 1
ATOM 870 O O . VAL A 1 102 ? 31.520 9.935 -56.852 1.00 72.06 102 VAL A O 1
ATOM 873 N N . SER A 1 103 ? 29.588 8.815 -57.173 1.00 63.75 103 SER A N 1
ATOM 874 C CA . SER A 1 103 ? 29.702 8.606 -58.623 1.00 63.75 103 SER A CA 1
ATOM 875 C C . SER A 1 103 ? 29.384 9.874 -59.402 1.00 63.75 103 SER A C 1
ATOM 877 O O . SER A 1 103 ? 28.349 10.489 -59.049 1.00 63.75 103 SER A O 1
#

Sequence (103 aa):
MSYPQVPEGWRAAYDESYKRYIYTNVTTNQTQWEEPRGTIWVSNGYGPPPPLLRLMVPHLLYMLLLQYTLLHLRYMQLLLLHHHLVQEWAWALVRLWVQLPVS

pLDDT: mean 84.15, std 14.06, range [47.0, 98.38]

Foldseek 3Di:
DKDKDADPQKDWDQDPVLRAIWIARNVVRDIDRDGDPPIDIDDPPDDDDDCPSVPCPVVVVVVVVVVVVVVVVVVVVVVVVVVVVVVVVVVVVVVVVVPDDPD

Secondary structure (DSSP, 8-state):
-EEEEPPTTEEEEEETTTTEEEEEETTT--EESSPPTT-EEEESSSPSPPTHHHHHHHHHHHHHHHHHHHHHHHHHHHHHHHHHHHHHHHHHHHHHHHTS---